Protein AF-U2ESY9-F1 (afdb_monomer_lite)

Secondary structure (DSSP, 8-state):
------------------SSHHHHHHHHHHHHHHHHTTHHHHHHHSGGGHHHHHHHHHHHHHHHT--SSEEEETTEEEEHHHHHHHHTT--HHHHHHHHHHHHT--S--S-HHHHHHHHHHHHHHHHHHHHHHHHHHH-TTS--

Sequence (144 aa):
MNDNKSNQIVSADENRSDGDNSTEEYQAYEKLVKETVDYESLEVTHHDDMRQVDEIVNLIVETVMCKNDKILIASNWYPASLVKKKFLMLTYSHIEYVLHCMSGNTTKVKNIKKYLLAALFNAPSTMNGYYQAEVNHDMPGLVR

Structure (mmCIF, N/CA/C/O backbone):
data_AF-U2ESY9-F1
#
_entry.id   AF-U2ESY9-F1
#
loop_
_atom_site.group_PDB
_atom_site.id
_atom_site.type_symbol
_atom_site.label_atom_id
_atom_site.label_alt_id
_atom_site.label_comp_id
_atom_site.label_asym_id
_atom_site.label_entity_id
_atom_site.label_seq_id
_atom_site.pdbx_PDB_ins_code
_atom_site.Cartn_x
_atom_site.Cartn_y
_atom_site.Cartn_z
_atom_site.occupancy
_atom_site.B_iso_or_equiv
_atom_site.auth_seq_id
_atom_site.auth_comp_id
_atom_site.auth_asym_id
_atom_site.auth_atom_id
_atom_site.pdbx_PDB_model_num
ATOM 1 N N . MET A 1 1 ? -32.560 36.316 61.209 1.00 47.69 1 MET A N 1
ATOM 2 C CA . MET A 1 1 ? -32.033 35.117 60.532 1.00 47.69 1 MET A CA 1
ATOM 3 C C . MET A 1 1 ? -32.647 35.032 59.149 1.00 47.69 1 MET A C 1
ATOM 5 O O . MET A 1 1 ? -33.864 35.110 59.066 1.00 47.69 1 MET A O 1
ATOM 9 N N . ASN A 1 2 ? -31.823 34.945 58.106 1.00 45.53 2 ASN A N 1
ATOM 10 C CA . ASN A 1 2 ? -32.072 34.134 56.911 1.00 45.53 2 ASN A CA 1
ATOM 11 C C . ASN A 1 2 ? -30.811 34.197 56.046 1.00 45.53 2 ASN A C 1
ATOM 13 O O . ASN A 1 2 ? -30.527 35.202 55.398 1.00 45.53 2 ASN A O 1
ATOM 17 N N . ASP A 1 3 ? -30.037 33.120 56.124 1.00 46.94 3 ASP A N 1
ATOM 18 C CA . ASP A 1 3 ? -28.780 32.934 55.419 1.00 46.94 3 ASP A CA 1
ATOM 19 C C . ASP A 1 3 ? -29.065 32.663 53.939 1.00 46.94 3 ASP A C 1
ATOM 21 O O . ASP A 1 3 ? -29.671 31.655 53.574 1.00 46.94 3 ASP A O 1
ATOM 25 N N . ASN A 1 4 ? -28.635 33.581 53.074 1.00 49.56 4 ASN A N 1
ATOM 26 C CA . ASN A 1 4 ? -28.673 33.394 51.631 1.00 49.56 4 ASN A CA 1
ATOM 27 C C . ASN A 1 4 ? -27.533 32.451 51.220 1.00 49.56 4 ASN A C 1
ATOM 29 O O . ASN A 1 4 ? -26.389 32.872 51.039 1.00 49.56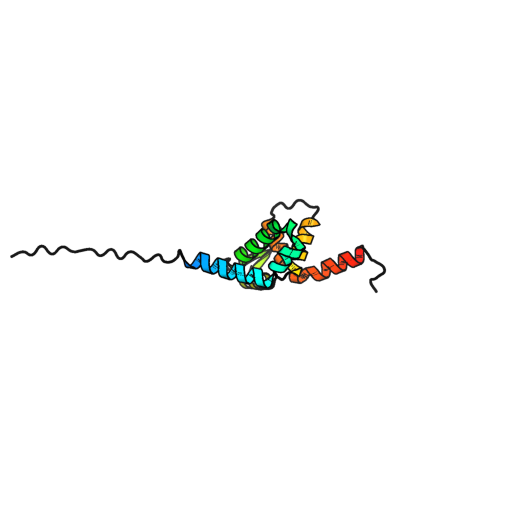 4 ASN A O 1
ATOM 33 N N . LYS A 1 5 ? -27.835 31.154 51.127 1.00 50.06 5 LYS A N 1
ATOM 34 C CA . LYS A 1 5 ? -26.885 30.125 50.701 1.00 50.06 5 LYS A CA 1
ATOM 35 C C . LYS A 1 5 ? -26.851 30.080 49.171 1.00 50.06 5 LYS A C 1
ATOM 37 O O . LYS A 1 5 ? -27.713 29.478 48.537 1.00 50.06 5 LYS A O 1
ATOM 42 N N . SER A 1 6 ? -25.850 30.743 48.594 1.00 52.56 6 SER A N 1
ATOM 43 C CA . SER A 1 6 ? -25.482 30.615 47.180 1.00 52.56 6 SER A CA 1
ATOM 44 C C . SER A 1 6 ? -25.205 29.146 46.851 1.00 52.56 6 SER A C 1
ATOM 46 O O . SER A 1 6 ? -24.236 28.572 47.346 1.00 52.56 6 SER A O 1
ATOM 48 N N . ASN A 1 7 ? -26.039 28.537 46.008 1.00 51.53 7 ASN A N 1
ATOM 49 C CA . ASN A 1 7 ? -25.737 27.242 45.409 1.00 51.53 7 ASN A CA 1
ATOM 50 C C . ASN A 1 7 ? -24.832 27.473 44.197 1.00 51.53 7 ASN A C 1
ATOM 52 O O . ASN A 1 7 ? -25.286 27.845 43.117 1.00 51.53 7 ASN A O 1
ATOM 56 N N . GLN A 1 8 ? -23.536 27.268 44.409 1.00 46.16 8 GLN A N 1
ATOM 57 C CA . GLN A 1 8 ? -22.532 27.194 43.359 1.00 46.16 8 GLN A CA 1
ATOM 58 C C . GLN A 1 8 ? -22.743 25.881 42.593 1.00 46.16 8 GLN A C 1
ATOM 60 O O . GLN A 1 8 ? -22.419 24.802 43.085 1.00 46.16 8 GLN A O 1
ATOM 65 N N . ILE A 1 9 ? -23.341 25.968 41.406 1.00 50.75 9 ILE A N 1
ATOM 66 C CA . ILE A 1 9 ? -23.430 24.839 40.481 1.00 50.75 9 ILE A CA 1
ATOM 67 C C . ILE A 1 9 ? -22.025 24.656 39.905 1.00 50.75 9 ILE A C 1
ATOM 69 O O . ILE A 1 9 ? -21.571 25.448 39.083 1.00 50.75 9 ILE A O 1
ATOM 73 N N . VAL A 1 10 ? -21.307 23.652 40.405 1.00 45.41 10 VAL A N 1
ATOM 74 C CA . VAL A 1 10 ? -20.062 23.180 39.803 1.00 45.41 10 VAL A CA 1
ATOM 75 C C . VAL A 1 10 ? -20.456 22.471 38.512 1.00 45.41 10 VAL A C 1
ATOM 77 O O . VAL A 1 10 ? -20.932 21.338 38.541 1.00 45.41 10 VAL A O 1
ATOM 80 N N . SER A 1 11 ? -20.314 23.163 37.384 1.00 50.62 11 SER A N 1
ATOM 81 C CA . SER A 1 11 ? -20.306 22.521 36.074 1.00 50.62 11 SER A CA 1
ATOM 82 C C . SER A 1 11 ? -19.096 21.594 36.040 1.00 50.62 11 SER A C 1
ATOM 84 O O . SER A 1 11 ? -17.955 22.049 36.008 1.00 50.62 11 SER A O 1
ATOM 86 N N . ALA A 1 12 ? -19.352 20.291 36.132 1.00 49.91 12 ALA A N 1
ATOM 87 C CA . ALA A 1 12 ? -18.377 19.275 35.791 1.00 49.91 12 ALA A CA 1
ATOM 88 C C . ALA A 1 12 ? -18.145 19.374 34.280 1.00 49.91 12 ALA A C 1
ATOM 90 O O . ALA A 1 12 ? -18.932 18.848 33.496 1.00 49.91 12 ALA A O 1
ATOM 91 N N . ASP A 1 13 ? -17.115 20.121 33.889 1.00 50.81 13 ASP A N 1
ATOM 92 C CA . ASP A 1 13 ? -16.597 20.074 32.530 1.00 50.81 13 ASP A CA 1
ATOM 93 C C . ASP A 1 13 ? -16.073 18.656 32.292 1.00 50.81 13 ASP A C 1
ATOM 95 O O . ASP A 1 13 ? -15.146 18.174 32.951 1.00 50.81 13 ASP A O 1
ATOM 99 N N . GLU A 1 14 ? -16.752 17.961 31.387 1.00 48.16 14 GLU A N 1
ATOM 100 C CA . GLU A 1 14 ? -16.341 16.682 30.843 1.00 48.16 14 GLU A CA 1
ATOM 101 C C . GLU A 1 14 ? -14.941 16.849 30.244 1.00 48.16 14 GLU A C 1
ATOM 103 O O . GLU A 1 14 ? -14.758 17.531 29.234 1.00 48.16 14 GLU A O 1
ATOM 108 N N . ASN A 1 15 ? -13.949 16.202 30.857 1.00 49.56 15 ASN A N 1
ATOM 109 C CA . ASN A 1 15 ? -12.633 15.989 30.267 1.00 49.56 15 ASN A CA 1
ATOM 110 C C . ASN A 1 15 ? -12.782 15.226 28.940 1.00 49.56 15 ASN A C 1
ATOM 112 O O . ASN A 1 15 ? -12.679 14.001 28.894 1.00 49.56 15 ASN A O 1
ATOM 116 N N . ARG A 1 16 ? -13.003 15.949 27.840 1.00 55.28 16 ARG A N 1
ATOM 117 C CA . ARG A 1 16 ? -12.836 15.441 26.475 1.00 55.28 16 ARG A CA 1
ATOM 118 C C . ARG A 1 16 ? -11.347 15.369 26.156 1.00 55.28 16 ARG A C 1
ATOM 120 O O . ARG A 1 16 ? -10.798 16.203 25.447 1.00 55.28 16 ARG A O 1
ATOM 127 N N . SER A 1 17 ? -10.707 14.349 26.710 1.00 53.03 17 SER A N 1
ATOM 128 C CA . SER A 1 17 ? -9.313 13.969 26.479 1.00 53.03 17 SER A CA 1
ATOM 129 C C . SER A 1 17 ? -9.206 12.939 25.338 1.00 53.03 17 SER A C 1
ATOM 131 O O . SER A 1 17 ? -8.541 11.920 25.475 1.00 53.03 17 SER A O 1
ATOM 133 N N . ASP A 1 18 ? -9.879 13.175 24.209 1.00 54.00 18 ASP A N 1
ATOM 134 C CA . ASP A 1 18 ? -9.772 12.308 23.015 1.00 54.00 18 ASP A CA 1
ATOM 135 C C . ASP A 1 18 ? -8.855 12.900 21.924 1.00 54.00 18 ASP A C 1
ATOM 137 O O . ASP A 1 18 ? -8.636 12.282 20.885 1.00 54.00 18 ASP A O 1
ATOM 141 N N . GLY A 1 19 ? -8.312 14.105 22.140 1.00 52.03 19 GLY A N 1
ATOM 142 C CA . GLY A 1 19 ? -7.522 14.833 21.138 1.00 52.03 19 GLY A CA 1
ATOM 143 C C . GLY A 1 19 ? -6.047 14.429 21.027 1.00 52.03 19 GLY A C 1
ATOM 144 O O . GLY A 1 19 ? -5.451 14.648 19.978 1.00 52.03 19 GLY A O 1
ATOM 145 N N . ASP A 1 20 ? -5.467 13.831 22.071 1.00 56.91 20 ASP A N 1
ATOM 146 C CA . ASP A 1 20 ? -4.011 13.616 22.177 1.00 56.91 20 ASP A CA 1
ATOM 147 C C . ASP A 1 20 ? -3.569 12.241 21.626 1.00 56.91 20 ASP A C 1
ATOM 149 O O . ASP A 1 20 ? -2.611 12.123 20.868 1.00 56.91 20 ASP A O 1
ATOM 153 N N . ASN A 1 21 ? -4.368 11.196 21.872 1.00 66.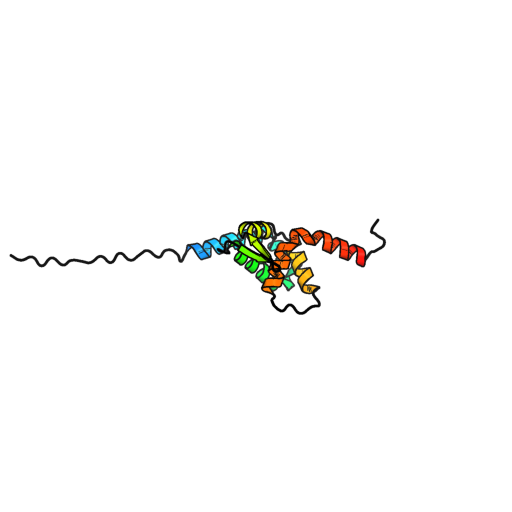75 21 ASN A N 1
ATOM 154 C CA . ASN A 1 21 ? -4.023 9.802 21.558 1.00 66.75 21 ASN A CA 1
ATOM 155 C C . ASN A 1 21 ? -3.977 9.485 20.043 1.00 66.75 21 ASN A C 1
ATOM 157 O O . ASN A 1 21 ? -3.228 8.621 19.600 1.00 66.75 21 ASN A O 1
ATOM 161 N N . SER A 1 22 ? -4.766 10.181 19.213 1.00 74.94 22 SER A N 1
ATOM 162 C CA . SER A 1 22 ? -4.860 9.854 17.774 1.00 74.94 22 SER A CA 1
ATOM 163 C C . SER A 1 22 ? -3.586 10.173 16.982 1.00 74.94 22 SER A C 1
ATOM 165 O O . SER A 1 22 ? -3.254 9.463 16.032 1.00 74.94 22 SER A O 1
ATOM 167 N N . THR A 1 23 ? -2.856 11.213 17.391 1.00 86.56 23 THR A N 1
ATOM 168 C CA . THR A 1 23 ? -1.593 11.614 16.760 1.00 86.56 23 THR A CA 1
ATOM 169 C C . THR A 1 23 ? -0.467 10.669 17.168 1.00 86.56 23 THR A C 1
ATOM 171 O O . THR A 1 23 ? 0.315 10.245 16.320 1.00 86.56 23 THR A O 1
ATOM 174 N N . GLU A 1 24 ? -0.415 10.291 18.447 1.00 91.31 24 GLU A N 1
ATOM 175 C CA . GLU A 1 24 ? 0.560 9.326 18.963 1.00 91.31 24 GLU A CA 1
ATOM 176 C C . GLU A 1 24 ? 0.370 7.942 18.329 1.00 91.31 24 GLU A C 1
ATOM 178 O O . GLU A 1 24 ? 1.339 7.317 17.895 1.00 91.31 24 GLU A O 1
ATOM 183 N N . GLU A 1 25 ? -0.882 7.488 18.197 1.00 91.94 25 GLU A N 1
ATOM 184 C CA . GLU A 1 25 ? -1.204 6.222 17.536 1.00 91.94 25 GLU A CA 1
ATOM 185 C C . GLU A 1 25 ? -0.758 6.232 16.064 1.00 91.94 25 GLU A C 1
ATOM 187 O O . GLU A 1 25 ? -0.149 5.267 15.597 1.00 91.94 25 GLU A O 1
ATOM 192 N N . TYR A 1 26 ? -0.994 7.337 15.344 1.00 94.06 26 TYR A N 1
ATOM 193 C CA . TYR A 1 26 ? -0.535 7.489 13.962 1.00 94.06 26 TYR A CA 1
ATOM 194 C C . TYR A 1 26 ? 0.986 7.397 13.857 1.00 94.06 26 TYR A C 1
ATOM 196 O O . TYR A 1 26 ? 1.496 6.611 13.063 1.00 94.06 26 TYR A O 1
ATOM 204 N N . GLN A 1 27 ? 1.714 8.148 14.687 1.00 96.19 27 GLN A N 1
ATOM 205 C CA . GLN A 1 27 ? 3.179 8.154 14.685 1.00 96.19 27 GLN A CA 1
ATOM 206 C C . GLN A 1 27 ? 3.760 6.775 15.022 1.00 96.19 27 GLN A C 1
ATOM 208 O O . GLN A 1 27 ? 4.757 6.359 14.429 1.00 96.19 27 GLN A O 1
ATOM 213 N N . ALA A 1 28 ? 3.127 6.037 15.938 1.00 96.94 28 ALA A N 1
ATOM 214 C CA . ALA A 1 28 ? 3.536 4.680 16.276 1.00 96.94 28 ALA A CA 1
ATOM 215 C C . ALA A 1 28 ? 3.383 3.721 15.083 1.00 96.94 28 ALA A C 1
ATOM 217 O O . ALA A 1 28 ? 4.316 2.975 14.774 1.00 96.94 28 ALA A O 1
ATOM 218 N N . TYR A 1 29 ? 2.241 3.758 14.385 1.00 97.81 29 TYR A N 1
ATOM 219 C CA . TYR A 1 29 ? 2.042 2.944 13.183 1.00 97.81 29 TYR A CA 1
ATOM 220 C C . TYR A 1 29 ? 2.923 3.391 12.021 1.00 97.81 29 TYR A C 1
ATOM 222 O O . TYR A 1 29 ? 3.445 2.538 11.312 1.00 97.81 29 TYR A O 1
ATOM 230 N N . GLU A 1 30 ? 3.125 4.693 11.831 1.00 98.19 30 GLU A N 1
ATOM 231 C CA . GLU A 1 30 ? 4.016 5.222 10.800 1.00 98.19 30 GLU A CA 1
ATOM 232 C C . GLU A 1 30 ? 5.445 4.719 11.004 1.00 98.19 30 GLU A C 1
ATOM 234 O O . GLU A 1 30 ? 6.043 4.181 10.073 1.00 98.19 30 GLU A O 1
ATOM 239 N N . LYS A 1 31 ? 5.968 4.813 12.232 1.00 98.38 31 LYS A N 1
ATOM 240 C CA . LYS A 1 31 ? 7.293 4.293 12.582 1.00 98.38 31 LYS A CA 1
ATOM 241 C C . LYS A 1 31 ? 7.389 2.789 12.336 1.00 98.38 31 LYS A C 1
ATOM 243 O O . LYS A 1 31 ? 8.331 2.344 11.689 1.00 98.38 31 LYS A O 1
ATOM 248 N N . LEU A 1 32 ? 6.400 2.020 12.795 1.00 98.25 32 LEU A N 1
ATOM 249 C CA . LEU A 1 32 ? 6.356 0.574 12.578 1.00 98.25 32 LEU A CA 1
ATOM 250 C C . LEU A 1 32 ? 6.353 0.226 11.083 1.00 98.25 32 LEU A C 1
ATOM 252 O O . LEU A 1 32 ? 7.112 -0.635 10.650 1.00 98.25 32 LEU A O 1
ATOM 256 N N . VAL A 1 33 ? 5.516 0.895 10.288 1.00 98.56 33 VAL A N 1
ATOM 257 C CA . VAL A 1 33 ? 5.446 0.663 8.842 1.00 98.56 33 VAL A CA 1
ATOM 258 C C . VAL A 1 33 ? 6.782 1.004 8.191 1.00 98.56 33 VAL A C 1
ATOM 260 O O . VAL A 1 33 ? 7.309 0.161 7.469 1.00 98.56 33 VAL A O 1
ATOM 263 N N . LYS A 1 34 ? 7.365 2.173 8.489 1.00 98.69 34 LYS A N 1
ATOM 264 C CA . LYS A 1 34 ? 8.671 2.598 7.960 1.00 98.69 34 LYS A CA 1
ATOM 265 C C . LYS A 1 34 ? 9.788 1.602 8.279 1.00 98.69 34 LYS A C 1
ATOM 267 O O . LYS A 1 34 ? 10.586 1.299 7.397 1.00 98.69 34 LYS A O 1
ATOM 272 N N . GLU A 1 35 ? 9.801 1.042 9.489 1.00 98.44 35 GLU A N 1
ATOM 273 C CA . GLU A 1 35 ? 10.726 -0.032 9.875 1.00 98.44 35 GLU A CA 1
ATOM 274 C C . GLU A 1 35 ? 10.494 -1.305 9.050 1.00 98.44 35 GLU A C 1
ATOM 276 O O . GLU A 1 35 ? 11.440 -1.867 8.504 1.00 98.44 35 GLU A O 1
ATOM 281 N N . THR A 1 36 ? 9.242 -1.760 8.913 1.00 97.94 36 THR A N 1
ATOM 282 C CA . THR A 1 36 ? 8.943 -3.003 8.175 1.00 97.94 36 THR A CA 1
ATOM 283 C C . THR A 1 36 ? 9.269 -2.914 6.687 1.00 97.94 36 THR A C 1
ATOM 285 O O . THR A 1 36 ? 9.758 -3.888 6.115 1.00 97.94 36 THR A O 1
ATOM 288 N N . VAL A 1 37 ? 9.038 -1.754 6.064 1.00 98.50 37 VAL A N 1
ATOM 289 C CA . VAL A 1 37 ? 9.286 -1.541 4.631 1.00 98.50 37 VAL A CA 1
ATOM 290 C C . VAL A 1 37 ? 10.722 -1.133 4.310 1.00 98.50 37 VAL A C 1
ATOM 292 O O . VAL A 1 37 ? 11.024 -0.963 3.135 1.00 98.50 37 VAL A O 1
ATOM 295 N N . ASP A 1 38 ? 11.589 -1.010 5.320 1.00 98.38 38 ASP A N 1
ATOM 296 C CA . ASP A 1 38 ? 12.966 -0.523 5.175 1.00 98.38 38 ASP A CA 1
ATOM 297 C C . ASP A 1 38 ? 13.012 0.820 4.427 1.00 98.38 38 ASP A C 1
ATOM 299 O O . ASP A 1 38 ? 13.576 0.974 3.341 1.00 98.38 38 ASP A O 1
ATOM 303 N N . TYR A 1 39 ? 12.308 1.796 5.002 1.00 98.56 39 TYR A N 1
ATOM 304 C CA . TYR A 1 39 ? 12.113 3.111 4.402 1.00 98.56 39 TYR A CA 1
ATOM 305 C C . TYR A 1 39 ? 13.437 3.845 4.126 1.00 98.56 39 TYR A C 1
ATOM 307 O O . TYR A 1 39 ? 13.569 4.484 3.087 1.00 98.56 39 TYR A O 1
ATOM 315 N N . GLU A 1 40 ? 14.441 3.694 4.994 1.00 98.12 40 GLU A N 1
ATOM 316 C CA . GLU A 1 40 ? 15.778 4.275 4.792 1.00 98.12 40 GLU A CA 1
ATOM 317 C C . GLU A 1 40 ? 16.456 3.719 3.526 1.00 98.12 40 GLU A C 1
ATOM 319 O O . GLU A 1 40 ? 17.055 4.465 2.751 1.00 98.12 40 GLU A O 1
ATOM 324 N N . SER A 1 41 ? 16.316 2.418 3.250 1.00 98.31 41 SER A N 1
ATOM 325 C CA . SER A 1 41 ? 16.836 1.832 2.009 1.00 98.31 41 SER A CA 1
ATOM 326 C C . SER A 1 41 ? 16.080 2.326 0.772 1.00 98.31 41 SER A C 1
ATOM 328 O O . SER A 1 41 ? 16.690 2.517 -0.286 1.00 98.31 41 SER A O 1
ATOM 330 N N . LEU A 1 42 ? 14.768 2.573 0.882 1.00 98.06 42 LEU A N 1
ATOM 331 C CA . LEU A 1 42 ? 13.969 3.176 -0.195 1.00 98.06 42 LEU A CA 1
ATOM 332 C C . LEU A 1 42 ? 14.423 4.613 -0.497 1.00 98.06 42 LEU A C 1
ATOM 334 O O . LEU A 1 42 ? 14.531 4.965 -1.668 1.00 98.06 42 LEU A O 1
ATOM 338 N N . GLU A 1 43 ? 14.779 5.409 0.515 1.00 97.81 43 GLU A N 1
ATOM 339 C CA . GLU A 1 43 ? 15.326 6.762 0.317 1.00 97.81 43 GLU A CA 1
ATOM 340 C C . GLU A 1 43 ? 16.612 6.762 -0.514 1.00 97.81 43 GLU A C 1
ATOM 342 O O . GLU A 1 43 ? 16.817 7.648 -1.345 1.00 97.81 43 GLU A O 1
ATOM 347 N N . VAL A 1 44 ? 17.469 5.755 -0.327 1.00 97.56 44 VAL A N 1
ATOM 348 C CA . VAL A 1 44 ? 18.727 5.626 -1.074 1.00 97.56 44 VAL A CA 1
ATOM 349 C C . VAL A 1 44 ? 18.490 5.105 -2.493 1.00 97.56 44 VAL A C 1
ATOM 351 O O . VAL A 1 44 ? 19.075 5.612 -3.450 1.00 97.56 44 VAL A O 1
ATOM 354 N N . THR A 1 45 ? 17.656 4.075 -2.640 1.00 97.25 45 THR A N 1
ATOM 355 C CA . THR A 1 45 ? 17.490 3.336 -3.907 1.00 97.25 45 THR A CA 1
ATOM 356 C C . THR A 1 45 ? 16.445 3.943 -4.844 1.00 97.25 45 THR A C 1
ATOM 358 O O . THR A 1 45 ? 16.585 3.831 -6.060 1.00 97.25 45 THR A O 1
ATOM 361 N N . HIS A 1 46 ? 15.454 4.651 -4.299 1.00 95.50 46 HIS A N 1
ATOM 362 C CA . HIS A 1 46 ? 14.324 5.246 -5.018 1.00 95.50 46 HIS A CA 1
ATOM 363 C C . HIS A 1 46 ? 14.150 6.738 -4.695 1.00 95.50 46 HIS A C 1
ATOM 365 O O . HIS A 1 46 ? 13.030 7.241 -4.627 1.00 95.50 46 HIS A O 1
ATOM 371 N N . HIS A 1 47 ? 15.259 7.464 -4.513 1.00 94.69 47 HIS A N 1
ATOM 372 C CA . HIS A 1 47 ? 15.264 8.889 -4.152 1.00 94.69 47 HIS A CA 1
ATOM 373 C C . HIS A 1 47 ? 14.340 9.773 -5.022 1.00 94.69 47 HIS A C 1
ATOM 375 O O . HIS A 1 47 ? 13.669 10.663 -4.498 1.00 94.69 47 HIS A O 1
ATOM 381 N N . ASP A 1 48 ? 14.259 9.505 -6.330 1.00 95.94 48 ASP A N 1
ATOM 382 C CA . ASP A 1 48 ? 13.402 10.240 -7.273 1.00 95.94 48 ASP A CA 1
ATOM 383 C C . ASP A 1 48 ? 11.899 9.935 -7.103 1.00 95.94 48 ASP A C 1
ATOM 385 O O . ASP A 1 48 ? 11.049 10.776 -7.412 1.00 95.94 48 ASP A O 1
ATOM 389 N N . ASP A 1 49 ? 11.561 8.765 -6.557 1.00 95.75 49 ASP A N 1
ATOM 390 C CA . ASP A 1 49 ? 10.190 8.274 -6.384 1.00 95.75 49 ASP A CA 1
ATOM 391 C C . ASP A 1 49 ? 9.666 8.457 -4.951 1.00 95.75 49 ASP A C 1
ATOM 393 O O . ASP A 1 49 ? 8.550 8.037 -4.638 1.00 95.75 49 ASP A O 1
ATOM 397 N N . MET A 1 50 ? 10.414 9.131 -4.070 1.00 96.81 50 MET A N 1
ATOM 398 C CA . MET A 1 50 ? 10.070 9.232 -2.644 1.00 96.81 50 MET A CA 1
ATOM 399 C C . MET A 1 50 ? 8.692 9.831 -2.366 1.00 96.81 50 MET A C 1
ATOM 401 O O . MET A 1 50 ? 8.028 9.423 -1.419 1.00 96.81 50 MET A O 1
ATOM 405 N N . ARG A 1 51 ? 8.184 10.708 -3.241 1.00 96.25 51 ARG A N 1
ATOM 406 C CA . ARG A 1 51 ? 6.796 11.194 -3.132 1.00 96.25 51 ARG A CA 1
ATOM 407 C C . ARG A 1 51 ? 5.773 10.058 -3.217 1.00 96.25 51 ARG A C 1
ATOM 409 O O . ARG A 1 51 ? 4.777 10.076 -2.506 1.00 96.25 51 ARG A O 1
ATOM 416 N N . GLN A 1 52 ? 6.009 9.077 -4.085 1.00 95.88 52 GLN A N 1
ATOM 417 C CA . GLN A 1 52 ? 5.138 7.912 -4.242 1.00 95.88 52 GLN A CA 1
ATOM 418 C C . GLN A 1 52 ? 5.330 6.931 -3.083 1.00 95.88 52 GLN A C 1
ATOM 420 O O . GLN A 1 52 ? 4.353 6.360 -2.602 1.00 95.88 52 GLN A O 1
ATOM 425 N N . VAL A 1 53 ? 6.567 6.769 -2.602 1.00 98.12 53 VAL A N 1
ATOM 426 C CA . VAL A 1 53 ? 6.864 5.969 -1.404 1.00 98.12 53 VAL A CA 1
ATOM 427 C C . VAL A 1 53 ? 6.112 6.521 -0.192 1.00 98.12 53 VAL A C 1
ATOM 429 O O . VAL A 1 53 ? 5.416 5.762 0.481 1.00 98.12 53 VAL A O 1
ATOM 432 N N . ASP A 1 54 ? 6.164 7.834 0.035 1.00 98.00 54 ASP A N 1
ATOM 433 C CA . ASP A 1 54 ? 5.418 8.516 1.096 1.00 98.00 54 ASP A CA 1
ATOM 434 C C . ASP A 1 54 ? 3.910 8.276 0.983 1.00 98.00 54 ASP A C 1
ATOM 436 O O . ASP A 1 54 ? 3.243 7.938 1.963 1.00 98.00 54 ASP A O 1
ATOM 440 N N . GLU A 1 55 ? 3.352 8.417 -0.221 1.00 97.25 55 GLU A N 1
ATOM 441 C CA . GLU A 1 55 ? 1.934 8.152 -0.476 1.00 97.25 55 GLU A CA 1
ATOM 442 C C . GLU A 1 55 ? 1.550 6.698 -0.162 1.00 97.25 55 GLU A C 1
ATOM 444 O O . GLU A 1 55 ? 0.497 6.450 0.434 1.00 97.25 55 GLU A O 1
ATOM 449 N N . ILE A 1 56 ? 2.401 5.734 -0.525 1.00 98.19 56 ILE A N 1
ATOM 450 C CA . ILE A 1 56 ? 2.190 4.312 -0.240 1.00 98.19 56 ILE A CA 1
ATOM 451 C C . ILE A 1 56 ? 2.266 4.044 1.266 1.00 98.19 56 ILE A C 1
ATOM 453 O O . ILE A 1 56 ? 1.366 3.398 1.804 1.00 98.19 56 ILE A O 1
ATOM 457 N N . VAL A 1 57 ? 3.288 4.554 1.959 1.00 98.44 57 VAL A N 1
ATOM 458 C CA . VAL 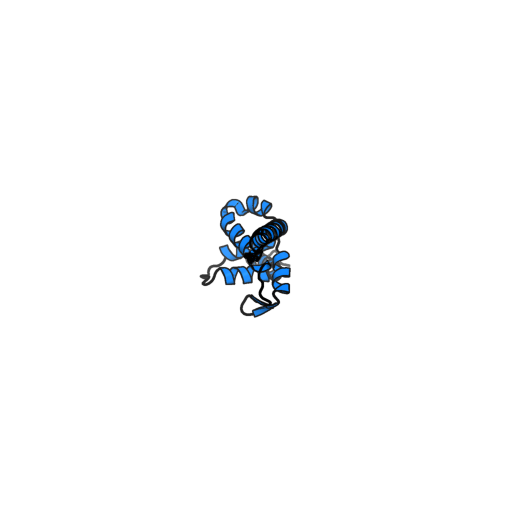A 1 57 ? 3.451 4.390 3.413 1.00 98.44 57 VAL A CA 1
ATOM 459 C C . VAL A 1 57 ? 2.256 4.975 4.155 1.00 98.44 57 VAL A C 1
ATOM 461 O O . VAL A 1 57 ? 1.649 4.283 4.973 1.00 98.44 57 VAL A O 1
ATOM 464 N N . ASN A 1 58 ? 1.840 6.195 3.812 1.00 97.88 58 ASN A N 1
ATOM 465 C CA . ASN A 1 58 ? 0.663 6.821 4.410 1.00 97.88 58 ASN A CA 1
ATOM 466 C C . ASN A 1 58 ? -0.604 5.990 4.165 1.00 97.88 58 ASN A C 1
ATOM 468 O O . ASN A 1 58 ? -1.393 5.779 5.084 1.00 97.88 58 ASN A O 1
ATOM 472 N N . LEU A 1 59 ? -0.784 5.434 2.962 1.00 98.19 59 LEU A N 1
ATOM 473 C CA . LEU A 1 59 ? -1.914 4.549 2.670 1.00 98.19 59 LEU A CA 1
ATOM 474 C C . LEU A 1 59 ? -1.872 3.251 3.495 1.00 98.19 59 LEU A C 1
ATOM 476 O O . LEU A 1 59 ? -2.924 2.756 3.913 1.00 98.19 59 LEU A O 1
ATOM 480 N N . ILE A 1 60 ? -0.684 2.689 3.739 1.00 98.50 60 ILE A N 1
ATOM 481 C CA . ILE A 1 60 ? -0.520 1.523 4.614 1.00 98.50 60 ILE A CA 1
ATOM 482 C C . ILE A 1 60 ? -0.948 1.888 6.038 1.00 98.50 60 ILE A C 1
ATOM 484 O O . ILE A 1 60 ? -1.773 1.171 6.608 1.00 98.50 60 ILE A O 1
ATOM 488 N N . VAL A 1 61 ? -0.473 3.020 6.571 1.00 98.31 61 VAL A N 1
ATOM 489 C CA . VAL A 1 61 ? -0.832 3.528 7.908 1.00 98.31 61 VAL A CA 1
ATOM 490 C C . VAL A 1 61 ? -2.347 3.754 8.028 1.00 98.31 61 VAL A C 1
ATOM 492 O O . VAL A 1 61 ? -2.987 3.192 8.919 1.00 98.31 61 VAL A O 1
ATOM 495 N N . GLU A 1 62 ? -2.960 4.467 7.075 1.00 96.81 62 GLU A N 1
ATOM 496 C CA . GLU A 1 62 ? -4.419 4.672 7.002 1.00 96.81 62 GLU A CA 1
ATOM 497 C C . GLU A 1 62 ? -5.184 3.334 7.037 1.00 96.81 62 GLU A C 1
ATOM 499 O O . GLU A 1 62 ? -6.214 3.192 7.706 1.00 96.81 62 GLU A O 1
ATOM 504 N N . THR A 1 63 ? -4.674 2.324 6.326 1.00 97.88 63 THR A N 1
ATOM 505 C CA . THR A 1 63 ? -5.304 1.002 6.231 1.00 97.88 63 THR A CA 1
ATOM 506 C C . THR A 1 63 ? -5.201 0.227 7.544 1.00 97.88 63 THR A C 1
ATOM 508 O O . THR A 1 63 ? -6.188 -0.376 7.981 1.00 97.88 63 THR A O 1
ATOM 511 N N . VAL A 1 64 ? -4.039 0.249 8.208 1.00 97.62 64 VAL A N 1
ATOM 512 C CA . VAL A 1 64 ? -3.842 -0.465 9.482 1.00 97.62 64 VAL A CA 1
ATOM 513 C C . VAL A 1 64 ? -4.601 0.189 10.637 1.00 97.62 64 VAL A C 1
ATOM 515 O O . VAL A 1 64 ? -5.116 -0.513 11.511 1.00 97.62 64 VAL A O 1
ATOM 518 N N . MET A 1 65 ? -4.800 1.506 10.584 1.00 95.75 65 MET A N 1
ATOM 519 C CA . MET A 1 65 ? -5.596 2.259 11.559 1.00 95.75 65 MET A CA 1
ATOM 520 C C . MET A 1 65 ? -7.110 2.212 11.298 1.00 95.75 65 MET A C 1
ATOM 522 O O . MET A 1 65 ? -7.899 2.684 12.116 1.00 95.75 65 MET A O 1
ATOM 526 N N . CYS A 1 66 ? -7.559 1.616 10.187 1.00 93.19 66 CYS A N 1
ATOM 527 C CA . CYS A 1 66 ? -8.979 1.563 9.841 1.00 93.19 66 CYS A CA 1
ATOM 528 C C . CYS A 1 66 ? -9.820 0.904 10.953 1.00 93.19 66 CYS A C 1
ATOM 530 O O . CYS A 1 66 ? -9.519 -0.206 11.399 1.00 93.19 66 CYS A O 1
ATOM 532 N N . LYS A 1 67 ? -10.900 1.568 11.385 1.00 93.50 67 LYS A N 1
ATOM 533 C CA . LYS A 1 67 ? -11.795 1.089 12.458 1.00 93.50 67 LYS A CA 1
ATOM 534 C C . LYS A 1 67 ? -12.927 0.176 11.967 1.00 93.50 67 LYS A C 1
ATOM 536 O O . LYS A 1 67 ? -13.677 -0.346 12.780 1.00 93.50 67 LYS A O 1
ATOM 541 N N . ASN A 1 68 ? -13.062 -0.013 10.653 1.00 95.44 68 ASN A N 1
ATOM 542 C CA . ASN A 1 68 ? -14.097 -0.873 10.079 1.00 95.44 68 ASN A CA 1
ATOM 543 C C . ASN A 1 68 ? -13.778 -2.354 10.310 1.00 95.44 68 ASN A C 1
ATOM 545 O O . ASN A 1 68 ? -12.619 -2.754 10.246 1.00 95.44 68 ASN A O 1
ATOM 549 N N . ASP A 1 69 ? -14.811 -3.189 10.439 1.00 97.25 69 ASP A N 1
ATOM 550 C CA . ASP A 1 69 ? -14.648 -4.646 10.580 1.00 97.25 69 ASP A CA 1
ATOM 551 C C . ASP A 1 69 ? -14.230 -5.340 9.278 1.00 97.25 69 ASP A C 1
ATOM 553 O O . ASP A 1 69 ? -13.690 -6.451 9.286 1.00 97.25 69 ASP A O 1
ATOM 557 N N . LYS A 1 70 ? -14.508 -4.704 8.135 1.00 98.00 70 LYS A N 1
ATOM 558 C CA . LYS A 1 70 ? -14.206 -5.223 6.799 1.00 98.00 70 LYS A CA 1
ATOM 559 C C . LYS A 1 70 ? -13.668 -4.126 5.893 1.00 98.00 70 LYS A C 1
ATOM 561 O O . LYS A 1 70 ? -14.075 -2.970 5.990 1.00 98.00 70 LYS A O 1
ATOM 566 N N . ILE A 1 71 ? -12.793 -4.515 4.972 1.00 97.94 71 ILE A N 1
ATOM 567 C CA . ILE A 1 71 ? -12.195 -3.629 3.969 1.00 97.94 71 ILE A CA 1
ATOM 568 C C . ILE A 1 71 ? -12.412 -4.247 2.585 1.00 97.94 71 ILE A C 1
ATOM 570 O O . ILE A 1 71 ? -12.262 -5.458 2.399 1.00 97.94 71 ILE A O 1
ATOM 574 N N . LEU A 1 72 ? -12.806 -3.415 1.620 1.00 97.19 72 LEU A N 1
ATOM 575 C CA . LEU A 1 72 ? -13.012 -3.821 0.233 1.00 97.19 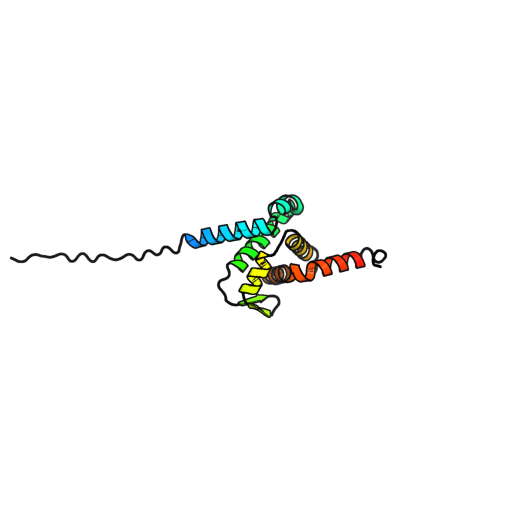72 LEU A CA 1
ATOM 576 C C . LEU A 1 72 ? -11.677 -3.781 -0.517 1.00 97.19 72 LEU A C 1
ATOM 578 O O . LEU A 1 72 ? -11.131 -2.702 -0.741 1.00 97.19 72 LEU A O 1
ATOM 582 N N . ILE A 1 73 ? -11.194 -4.938 -0.965 1.00 97.50 73 ILE A N 1
ATOM 583 C CA . ILE A 1 73 ? -9.972 -5.078 -1.763 1.00 97.50 73 ILE A CA 1
ATOM 584 C C . ILE A 1 73 ? -10.313 -5.839 -3.043 1.00 97.50 73 ILE A C 1
ATOM 586 O O . ILE A 1 73 ? -10.888 -6.923 -2.975 1.00 97.50 73 ILE A O 1
ATOM 590 N N . ALA A 1 74 ? -9.978 -5.278 -4.211 1.00 93.50 74 ALA A N 1
ATOM 591 C CA . ALA A 1 74 ? -10.215 -5.911 -5.517 1.00 93.50 74 ALA A CA 1
ATOM 592 C C . ALA A 1 74 ? -11.628 -6.533 -5.648 1.00 93.50 74 ALA A C 1
ATOM 594 O O . ALA A 1 74 ? -11.787 -7.704 -5.988 1.00 93.50 74 ALA A O 1
ATOM 595 N N . SER A 1 75 ? -12.657 -5.745 -5.313 1.00 93.88 75 SER A N 1
ATOM 596 C CA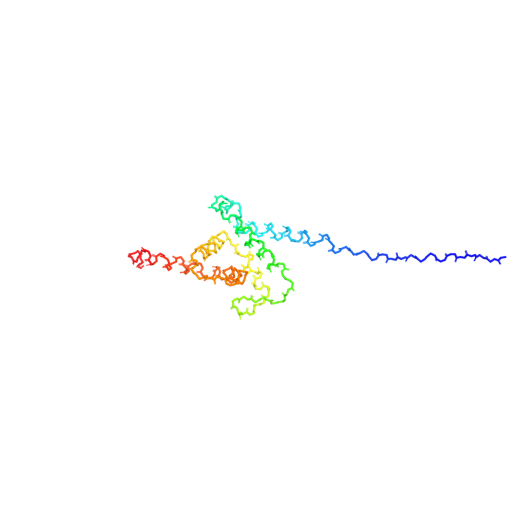 . SER A 1 75 ? -14.080 -6.133 -5.349 1.00 93.88 75 SER A CA 1
ATOM 597 C C . SER A 1 75 ? -14.511 -7.238 -4.3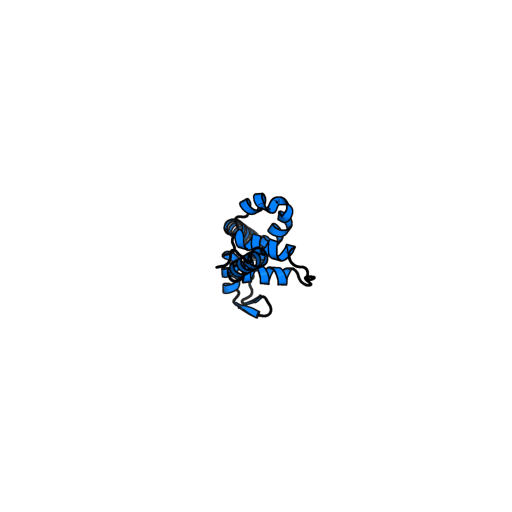71 1.00 93.88 75 SER A C 1
ATOM 599 O O . SER A 1 75 ? -15.634 -7.722 -4.470 1.00 93.88 75 SER A O 1
ATOM 601 N N . ASN A 1 76 ? -13.673 -7.597 -3.396 1.00 97.38 76 ASN A N 1
ATOM 602 C CA . ASN A 1 76 ? -13.983 -8.580 -2.359 1.00 97.38 76 ASN A CA 1
ATOM 603 C C . ASN A 1 76 ? -13.883 -7.959 -0.960 1.00 97.38 76 ASN A C 1
ATOM 605 O O . ASN A 1 76 ? -12.983 -7.167 -0.679 1.00 97.38 76 ASN A O 1
ATOM 609 N N . TRP A 1 77 ? -14.814 -8.316 -0.073 1.00 98.25 77 TRP A N 1
ATOM 610 C CA . TRP A 1 77 ? -14.785 -7.890 1.327 1.00 98.25 77 TRP A CA 1
ATOM 611 C C . TRP A 1 77 ? -13.951 -8.858 2.158 1.00 98.25 77 TRP A C 1
ATOM 613 O O . TRP A 1 77 ? -14.310 -10.026 2.295 1.00 98.25 77 TRP A O 1
ATOM 623 N N . TYR A 1 78 ? -12.886 -8.351 2.769 1.00 98.38 78 TYR A N 1
ATOM 624 C CA . TYR A 1 78 ? -12.042 -9.114 3.685 1.00 98.38 78 TYR A CA 1
ATOM 625 C C . TYR A 1 78 ? -12.242 -8.636 5.123 1.00 98.38 78 TYR A C 1
ATOM 627 O O . TYR A 1 78 ? -12.499 -7.445 5.324 1.00 98.38 78 TYR A O 1
ATOM 635 N N . PRO A 1 79 ? -12.096 -9.516 6.133 1.00 98.38 79 PRO A N 1
ATOM 636 C CA . PRO A 1 79 ? -11.972 -9.079 7.519 1.00 98.38 79 PRO A CA 1
ATOM 637 C C . PRO A 1 79 ? -10.826 -8.074 7.643 1.00 98.38 79 PRO A C 1
ATOM 639 O O . PRO A 1 79 ? -9.727 -8.332 7.146 1.00 98.38 79 PRO A O 1
ATOM 642 N N . ALA A 1 80 ? -11.060 -6.945 8.311 1.00 98.31 80 ALA A N 1
ATOM 643 C CA . ALA A 1 80 ? -10.040 -5.915 8.458 1.00 98.31 80 ALA A CA 1
ATOM 644 C C . ALA A 1 80 ? -8.785 -6.476 9.134 1.00 98.31 80 ALA A C 1
ATOM 646 O O . ALA A 1 80 ? -7.687 -6.220 8.664 1.00 98.31 80 ALA A O 1
ATOM 647 N N . SER A 1 81 ? -8.931 -7.341 10.143 1.00 98.00 81 SER A N 1
ATOM 648 C CA . SER A 1 81 ? -7.808 -8.023 10.805 1.00 98.00 81 SER A CA 1
ATOM 649 C C . SER A 1 81 ? -6.868 -8.751 9.834 1.00 98.00 81 SER A C 1
ATOM 651 O O . SER A 1 81 ? -5.650 -8.672 9.984 1.00 98.00 81 SER A O 1
ATOM 653 N N . LEU A 1 82 ? -7.411 -9.412 8.806 1.00 97.88 82 LEU A N 1
ATOM 654 C CA . LEU A 1 82 ? -6.617 -10.070 7.768 1.00 97.88 82 LEU A CA 1
ATOM 655 C C . LEU A 1 82 ? -5.874 -9.047 6.905 1.00 97.88 82 LEU A C 1
ATOM 657 O O . LEU A 1 82 ? -4.687 -9.222 6.637 1.00 97.88 82 LEU A O 1
ATOM 661 N N . VAL A 1 83 ? -6.562 -7.987 6.477 1.00 98.38 83 VAL A N 1
ATOM 662 C CA . VAL A 1 83 ? -5.961 -6.922 5.661 1.00 98.38 83 VAL A CA 1
ATOM 663 C C . VAL A 1 83 ? -4.832 -6.242 6.430 1.00 98.38 83 VAL A C 1
ATOM 665 O O . VAL A 1 83 ? -3.716 -6.189 5.927 1.00 98.38 83 VAL A O 1
ATOM 668 N N . LYS A 1 84 ? -5.076 -5.833 7.680 1.00 98.06 84 LYS A N 1
ATOM 669 C CA . LYS A 1 84 ? -4.069 -5.223 8.558 1.00 98.06 84 LYS A CA 1
ATOM 670 C C . LYS A 1 84 ? -2.847 -6.121 8.727 1.00 98.06 84 LYS A C 1
ATOM 672 O O . LYS A 1 84 ? -1.728 -5.656 8.553 1.00 98.06 84 LYS A O 1
ATOM 677 N N . LYS A 1 85 ? -3.057 -7.420 8.984 1.00 97.62 85 LYS A N 1
ATOM 678 C CA . LYS A 1 85 ? -1.964 -8.395 9.088 1.00 97.62 85 LYS A CA 1
ATOM 679 C C . LYS A 1 85 ? -1.119 -8.438 7.815 1.00 97.62 85 LYS A C 1
ATOM 681 O O . LYS A 1 85 ? 0.098 -8.420 7.918 1.00 97.62 85 LYS A O 1
ATOM 686 N N . LYS A 1 86 ? -1.737 -8.499 6.629 1.00 97.88 86 LYS A N 1
ATOM 687 C CA . LYS A 1 86 ? -0.981 -8.523 5.364 1.00 97.88 86 LYS A CA 1
ATOM 688 C C . LYS A 1 86 ? -0.211 -7.223 5.130 1.00 97.88 86 LYS A C 1
ATOM 690 O O . LYS A 1 86 ? 0.925 -7.284 4.685 1.00 97.88 86 LYS A O 1
ATOM 695 N N . PHE A 1 87 ? -0.811 -6.078 5.444 1.00 98.50 87 PHE A N 1
ATOM 696 C CA . PHE A 1 87 ? -0.185 -4.766 5.269 1.00 98.50 87 PHE A CA 1
ATOM 697 C C . PHE A 1 87 ? 1.018 -4.564 6.201 1.00 98.50 87 PHE A C 1
ATOM 699 O O . PHE A 1 87 ? 2.055 -4.097 5.751 1.00 98.50 87 PHE A O 1
ATOM 706 N N . LEU A 1 88 ? 0.927 -5.004 7.460 1.00 97.81 88 LEU A N 1
ATOM 707 C CA . LEU A 1 88 ? 2.046 -4.973 8.416 1.00 97.81 88 LEU A CA 1
ATOM 708 C C . LEU A 1 88 ? 3.160 -5.994 8.110 1.00 97.81 88 LEU A C 1
ATOM 710 O O . LEU A 1 88 ? 4.172 -6.017 8.800 1.00 97.81 88 LEU A O 1
ATOM 714 N N . MET A 1 89 ? 2.971 -6.865 7.115 1.00 96.81 89 MET A N 1
ATOM 715 C CA . MET A 1 89 ? 3.990 -7.805 6.632 1.00 96.81 89 MET A CA 1
ATOM 716 C C . MET A 1 89 ? 4.669 -7.330 5.339 1.00 96.81 89 MET A C 1
ATOM 718 O O . MET A 1 89 ? 5.478 -8.069 4.776 1.00 96.81 89 MET A O 1
ATOM 722 N N . LEU A 1 90 ? 4.316 -6.144 4.832 1.00 98.62 90 LEU A N 1
ATOM 723 C CA . LEU A 1 90 ? 4.980 -5.565 3.671 1.00 98.62 90 LEU A CA 1
ATOM 724 C C . LEU A 1 90 ? 6.420 -5.198 4.028 1.00 98.62 90 LEU A C 1
ATOM 726 O O . LEU A 1 90 ? 6.723 -4.803 5.148 1.00 98.62 90 LEU A O 1
ATOM 730 N N . THR A 1 91 ? 7.298 -5.357 3.049 1.00 98.50 91 THR A N 1
ATOM 731 C CA . THR A 1 91 ? 8.743 -5.147 3.174 1.00 98.50 91 THR A CA 1
ATOM 732 C C . THR A 1 91 ? 9.235 -4.324 1.994 1.00 98.50 91 THR A C 1
ATOM 734 O O . THR A 1 91 ? 8.475 -4.129 1.043 1.00 98.50 91 THR A O 1
ATOM 737 N N . TYR A 1 92 ? 10.506 -3.922 2.018 1.00 98.38 92 TYR A N 1
ATOM 738 C CA . TYR A 1 92 ? 11.197 -3.261 0.907 1.00 98.38 92 TYR A CA 1
ATOM 739 C C . TYR A 1 92 ? 10.795 -3.806 -0.472 1.00 98.38 92 TYR A C 1
ATOM 741 O O . TYR A 1 92 ? 10.225 -3.087 -1.289 1.00 98.38 92 TYR A O 1
ATOM 749 N N . SER A 1 93 ? 10.984 -5.113 -0.694 1.00 97.69 93 SER A N 1
ATOM 750 C CA . SER A 1 93 ? 10.727 -5.754 -1.991 1.00 97.69 93 SER A CA 1
ATOM 751 C C . SER A 1 93 ? 9.266 -5.651 -2.428 1.00 97.69 93 SER A C 1
ATOM 753 O O . SER A 1 93 ? 8.974 -5.577 -3.618 1.00 97.69 93 SER A O 1
ATOM 755 N N . HIS A 1 94 ? 8.326 -5.624 -1.478 1.00 98.44 94 HIS A N 1
ATOM 756 C CA . HIS A 1 94 ? 6.915 -5.443 -1.804 1.00 98.44 94 HIS A CA 1
ATOM 757 C C . HIS A 1 94 ? 6.616 -4.011 -2.257 1.00 98.44 94 HIS A C 1
ATOM 759 O O . HIS A 1 94 ? 5.787 -3.830 -3.148 1.00 98.44 94 HIS A O 1
ATOM 765 N N . ILE A 1 95 ? 7.270 -3.008 -1.663 1.00 98.25 95 ILE A N 1
ATOM 766 C CA . ILE A 1 95 ? 7.126 -1.611 -2.091 1.00 98.25 95 ILE A CA 1
ATOM 767 C C . ILE A 1 95 ? 7.760 -1.419 -3.468 1.00 98.25 95 ILE A C 1
ATOM 769 O O . ILE A 1 95 ? 7.096 -0.897 -4.360 1.00 98.25 95 ILE A O 1
ATOM 773 N N . GLU A 1 96 ? 8.972 -1.935 -3.678 1.00 96.62 96 GLU A N 1
ATOM 774 C CA . GLU A 1 96 ? 9.654 -1.938 -4.979 1.00 96.62 96 GLU A CA 1
ATOM 775 C C . GLU A 1 96 ? 8.784 -2.587 -6.070 1.00 96.62 96 GLU A C 1
ATOM 777 O O . GLU A 1 96 ? 8.555 -2.008 -7.133 1.00 96.62 96 GLU A O 1
ATOM 782 N N . TYR A 1 97 ? 8.195 -3.750 -5.779 1.00 96.75 97 TYR A N 1
ATOM 783 C CA . TYR A 1 97 ? 7.250 -4.414 -6.677 1.00 96.75 97 TYR A CA 1
ATOM 784 C C . TYR A 1 97 ? 6.039 -3.536 -7.026 1.00 96.75 97 TYR A C 1
ATOM 786 O O . TYR A 1 97 ? 5.611 -3.499 -8.182 1.00 96.75 97 TYR A O 1
ATOM 794 N N . VAL A 1 98 ? 5.466 -2.823 -6.051 1.00 97.25 98 VAL A N 1
ATOM 795 C CA . VAL A 1 98 ? 4.317 -1.937 -6.292 1.00 97.25 98 VAL A CA 1
ATOM 796 C C . VAL A 1 98 ? 4.714 -0.721 -7.128 1.00 97.25 98 VAL A C 1
ATOM 798 O O . VAL A 1 98 ? 3.969 -0.376 -8.046 1.00 97.25 98 VAL A O 1
ATOM 801 N N . LEU A 1 99 ? 5.879 -0.117 -6.875 1.00 96.00 99 LEU A N 1
ATOM 802 C CA . LEU A 1 99 ? 6.426 0.964 -7.703 1.00 96.00 99 LEU A CA 1
ATOM 803 C C . LEU A 1 99 ? 6.619 0.497 -9.152 1.00 96.00 99 LEU A C 1
ATOM 805 O O . LEU A 1 99 ? 6.176 1.171 -10.084 1.00 96.00 99 LEU A O 1
ATOM 809 N N . HIS A 1 100 ? 7.163 -0.706 -9.351 1.00 93.38 100 HIS A N 1
ATOM 810 C CA . HIS A 1 100 ? 7.303 -1.298 -10.681 1.00 93.38 100 HIS A CA 1
ATOM 811 C C . HIS A 1 100 ? 5.939 -1.542 -11.351 1.00 93.38 100 HIS A C 1
ATOM 813 O O . HIS A 1 100 ? 5.736 -1.210 -12.519 1.00 93.38 100 HIS A O 1
ATOM 819 N N . CYS A 1 101 ? 4.944 -2.032 -10.606 1.00 93.06 101 CYS A N 1
ATOM 820 C CA . CYS A 1 101 ? 3.585 -2.167 -11.131 1.00 93.06 101 CYS A CA 1
ATOM 821 C C . CYS A 1 101 ? 2.980 -0.813 -11.533 1.00 93.06 101 CYS A C 1
ATOM 823 O O . CYS A 1 101 ? 2.162 -0.758 -12.447 1.00 93.06 101 CYS A O 1
ATOM 825 N N . MET A 1 102 ? 3.308 0.281 -10.840 1.00 91.56 102 MET A N 1
ATOM 826 C CA . MET A 1 102 ? 2.829 1.619 -11.198 1.00 91.56 102 MET A CA 1
ATOM 827 C C . MET A 1 102 ? 3.489 2.136 -12.476 1.00 91.56 102 MET A C 1
ATOM 829 O O . MET A 1 102 ? 2.777 2.627 -13.352 1.00 91.56 102 MET A O 1
ATOM 833 N N . SER A 1 103 ? 4.811 2.004 -12.597 1.00 89.06 103 SER A N 1
ATOM 834 C CA . SER A 1 103 ? 5.568 2.488 -13.756 1.00 89.06 103 SER A CA 1
ATOM 835 C C . SER A 1 103 ? 5.278 1.684 -15.028 1.00 89.06 103 SER A C 1
ATOM 837 O O . SER A 1 103 ? 5.168 2.262 -16.108 1.00 89.06 103 SER A O 1
ATOM 839 N N . GLY A 1 104 ? 5.075 0.369 -14.903 1.00 85.25 104 GLY A N 1
ATOM 840 C CA . GLY A 1 104 ? 4.750 -0.524 -16.018 1.00 85.25 104 GLY A CA 1
ATOM 841 C C . GLY A 1 104 ? 3.283 -0.491 -16.469 1.00 85.25 104 GLY A C 1
ATOM 842 O O . GLY A 1 104 ? 2.938 -1.071 -17.502 1.00 85.25 104 GLY A O 1
ATOM 843 N N . ASN A 1 105 ? 2.383 0.170 -15.731 1.00 84.69 105 ASN A N 1
ATOM 844 C CA . ASN A 1 105 ? 0.962 0.167 -16.071 1.00 84.69 105 ASN A CA 1
ATOM 845 C C . ASN A 1 105 ? 0.647 1.102 -17.249 1.00 84.69 105 ASN A C 1
ATOM 847 O O . ASN A 1 105 ? 0.620 2.324 -17.124 1.00 84.69 105 ASN A O 1
ATOM 851 N N . THR A 1 106 ? 0.302 0.512 -18.391 1.00 84.94 106 THR A N 1
ATOM 852 C CA . THR A 1 106 ? -0.077 1.244 -19.611 1.00 84.94 106 THR A CA 1
ATOM 853 C C . THR A 1 106 ? -1.558 1.639 -19.659 1.00 84.94 106 THR A C 1
ATOM 855 O O . THR A 1 106 ? -1.985 2.380 -20.547 1.00 84.94 106 THR A O 1
ATOM 858 N N . THR A 1 107 ? -2.373 1.169 -18.708 1.00 88.75 107 THR A N 1
ATOM 859 C CA . THR A 1 107 ? -3.810 1.452 -18.642 1.00 88.75 107 THR A CA 1
ATOM 860 C C . THR A 1 107 ? -4.110 2.579 -17.660 1.00 88.75 107 THR A C 1
ATOM 862 O O . THR A 1 107 ? -3.645 2.598 -16.523 1.00 88.75 107 THR A O 1
ATOM 865 N N . LYS A 1 108 ? -4.992 3.505 -18.058 1.00 90.00 108 LYS A N 1
ATOM 866 C CA . LYS A 1 108 ? -5.427 4.605 -17.188 1.00 90.00 108 LYS A CA 1
ATOM 867 C C . LYS A 1 108 ? -6.102 4.087 -15.914 1.00 90.00 108 LYS A C 1
ATOM 869 O O . LYS A 1 108 ? -7.232 3.590 -15.944 1.00 90.00 108 LYS A O 1
ATOM 874 N N . VAL A 1 109 ? -5.463 4.329 -14.774 1.00 89.44 109 VAL A N 1
ATOM 875 C CA . VAL A 1 109 ? -6.035 4.064 -13.452 1.00 89.44 109 VAL A CA 1
ATOM 876 C C . VAL A 1 109 ? -7.090 5.125 -13.121 1.00 89.44 109 VAL A C 1
ATOM 878 O O . VAL A 1 109 ? -6.784 6.296 -12.919 1.00 89.44 109 VAL A O 1
ATOM 881 N N . LYS A 1 110 ? -8.368 4.724 -13.062 1.00 92.00 110 LYS A N 1
ATOM 882 C CA . LYS A 1 110 ? -9.485 5.632 -12.717 1.00 92.00 110 LYS A CA 1
ATOM 883 C C . LYS A 1 110 ? -9.574 5.944 -11.220 1.00 92.00 110 LYS A C 1
ATOM 885 O O . LYS A 1 110 ? -10.143 6.961 -10.844 1.00 92.00 110 LYS A O 1
ATOM 890 N N . ASN A 1 111 ? -9.076 5.044 -10.372 1.00 93.50 111 ASN A N 1
ATOM 891 C CA . ASN A 1 111 ? -9.074 5.200 -8.921 1.00 93.50 111 ASN A CA 1
ATOM 892 C C . ASN A 1 111 ? -7.758 4.656 -8.356 1.00 93.50 111 ASN A C 1
ATOM 894 O O . ASN A 1 111 ? -7.611 3.445 -8.176 1.00 93.50 111 ASN A O 1
ATOM 898 N N . ILE A 1 112 ? -6.811 5.563 -8.110 1.00 93.00 112 ILE A N 1
ATOM 899 C CA . ILE A 1 112 ? -5.447 5.213 -7.705 1.00 93.00 112 ILE A CA 1
ATOM 900 C C . ILE A 1 112 ? -5.397 4.530 -6.335 1.00 93.00 112 ILE A C 1
ATOM 902 O O . ILE A 1 112 ? -4.736 3.508 -6.198 1.00 93.00 112 ILE A O 1
ATOM 906 N N . LYS A 1 113 ? -6.199 4.979 -5.358 1.00 93.56 113 LYS A N 1
ATOM 907 C CA . LYS A 1 113 ? -6.261 4.340 -4.032 1.00 93.56 113 LYS A CA 1
ATOM 908 C C . LYS A 1 113 ? -6.715 2.880 -4.115 1.00 93.56 113 LYS A C 1
ATOM 910 O O . LYS A 1 113 ? -6.098 2.010 -3.511 1.00 93.56 113 LYS A O 1
ATOM 915 N N . LYS A 1 114 ? -7.768 2.583 -4.891 1.00 95.00 114 LYS A N 1
ATOM 916 C CA . LYS A 1 114 ? -8.239 1.195 -5.077 1.00 95.00 114 LYS A CA 1
ATOM 917 C C . LYS A 1 114 ? -7.196 0.317 -5.765 1.00 95.00 114 LYS A C 1
ATOM 919 O O . LYS A 1 114 ? -7.085 -0.855 -5.416 1.00 95.00 114 LYS A O 1
ATOM 924 N N . TYR A 1 115 ? -6.467 0.875 -6.730 1.00 95.75 115 TYR A N 1
ATOM 925 C CA . TYR A 1 115 ? -5.372 0.180 -7.398 1.00 95.75 115 TYR A CA 1
ATOM 926 C C . TYR A 1 115 ? -4.251 -0.165 -6.413 1.00 95.75 115 TYR A C 1
ATOM 928 O O . TYR A 1 115 ? -3.914 -1.337 -6.281 1.00 95.75 115 TYR A O 1
ATOM 936 N N . LEU A 1 116 ? -3.753 0.822 -5.661 1.00 96.88 116 LEU A N 1
ATOM 937 C CA . LEU A 1 116 ? -2.684 0.627 -4.680 1.00 96.88 116 LEU A CA 1
ATOM 938 C C . LEU A 1 116 ? -3.078 -0.365 -3.587 1.00 96.88 116 LEU A C 1
ATOM 940 O O . LEU A 1 116 ? -2.320 -1.284 -3.306 1.00 96.88 116 LEU A O 1
ATOM 944 N N . LEU A 1 117 ? -4.287 -0.254 -3.027 1.00 97.69 117 LEU A N 1
ATOM 945 C CA . LEU A 1 117 ? -4.778 -1.214 -2.033 1.00 97.69 117 LEU A CA 1
ATOM 946 C C . LEU A 1 117 ? -4.785 -2.650 -2.567 1.00 97.69 117 LEU A C 1
ATOM 948 O O . LEU A 1 117 ? -4.418 -3.576 -1.847 1.00 97.69 117 LEU A O 1
ATOM 952 N N . ALA A 1 118 ? -5.197 -2.844 -3.823 1.00 97.38 118 ALA A N 1
ATOM 953 C CA . ALA A 1 118 ? -5.172 -4.157 -4.454 1.00 97.38 118 ALA A CA 1
ATOM 954 C C . ALA A 1 118 ? -3.736 -4.645 -4.700 1.00 97.38 118 ALA A C 1
ATOM 956 O O . ALA A 1 118 ? -3.441 -5.799 -4.395 1.00 97.38 118 ALA A O 1
ATOM 957 N N . ALA A 1 119 ? -2.852 -3.784 -5.209 1.00 97.50 119 ALA A N 1
ATOM 958 C CA . ALA A 1 119 ? -1.453 -4.118 -5.465 1.00 97.50 119 ALA A CA 1
ATOM 959 C C . ALA A 1 119 ? -0.720 -4.494 -4.167 1.00 97.50 119 ALA A C 1
ATOM 961 O O . ALA A 1 119 ? -0.170 -5.587 -4.076 1.00 97.50 119 ALA A O 1
ATOM 962 N N . LEU A 1 120 ? -0.817 -3.659 -3.128 1.00 98.38 120 LEU A N 1
ATOM 963 C CA . LEU A 1 120 ? -0.216 -3.885 -1.809 1.00 98.38 120 LEU A CA 1
ATOM 964 C C . LEU A 1 120 ? -0.753 -5.159 -1.149 1.00 98.38 120 LEU A C 1
ATOM 966 O O . LEU A 1 120 ? 0.016 -6.001 -0.694 1.00 98.38 120 LEU A O 1
ATOM 970 N N . PHE A 1 121 ? -2.075 -5.358 -1.140 1.00 98.44 121 PHE A N 1
ATOM 971 C CA . PHE A 1 121 ? -2.666 -6.561 -0.551 1.00 98.44 121 PHE A CA 1
ATOM 972 C C . PHE A 1 121 ? -2.222 -7.845 -1.263 1.00 98.44 121 PHE A C 1
ATOM 974 O O . PHE A 1 121 ? -2.099 -8.893 -0.621 1.00 98.44 121 PHE A O 1
ATOM 981 N N . ASN A 1 122 ? -2.015 -7.786 -2.580 1.00 96.88 122 ASN A N 1
ATOM 982 C CA . ASN A 1 122 ? -1.634 -8.940 -3.389 1.00 96.88 122 ASN A CA 1
ATOM 983 C C . ASN A 1 122 ? -0.120 -9.156 -3.464 1.00 96.88 122 ASN A C 1
ATOM 985 O O . ASN A 1 122 ? 0.280 -10.296 -3.687 1.00 96.88 122 ASN A O 1
ATOM 989 N N . ALA A 1 123 ? 0.700 -8.130 -3.208 1.00 97.25 123 ALA A N 1
ATOM 990 C CA . ALA A 1 123 ? 2.152 -8.168 -3.384 1.00 97.25 123 ALA A CA 1
ATOM 991 C C . ALA A 1 123 ? 2.822 -9.412 -2.768 1.00 97.25 123 ALA A C 1
ATOM 993 O O . ALA A 1 123 ? 3.510 -10.115 -3.513 1.00 97.25 123 ALA A O 1
ATOM 994 N N . PRO A 1 124 ? 2.551 -9.808 -1.502 1.00 95.19 124 PRO A N 1
ATOM 995 C CA . PRO A 1 124 ? 3.168 -11.009 -0.923 1.00 95.19 124 PRO A CA 1
ATOM 996 C C . PRO A 1 124 ? 2.815 -12.323 -1.631 1.00 95.19 124 PRO A C 1
ATOM 998 O O . PRO A 1 124 ? 3.486 -13.333 -1.450 1.00 95.19 124 PRO A O 1
ATOM 1001 N N . SER A 1 125 ? 1.726 -12.344 -2.398 1.00 94.62 125 SER A N 1
ATOM 1002 C CA . SER A 1 125 ? 1.225 -13.533 -3.090 1.00 94.62 125 SER A CA 1
ATOM 1003 C C . SER A 1 125 ? 1.528 -13.527 -4.592 1.00 94.62 125 SER A C 1
ATOM 1005 O O . SER A 1 125 ? 1.484 -14.591 -5.204 1.00 94.62 125 SER A O 1
ATOM 1007 N N . THR A 1 126 ? 1.823 -12.370 -5.194 1.00 94.00 126 THR A N 1
ATOM 1008 C CA . THR A 1 126 ? 1.981 -12.229 -6.654 1.00 94.00 126 THR A CA 1
ATOM 1009 C C . THR A 1 126 ? 3.382 -11.826 -7.102 1.00 94.00 126 THR A C 1
ATOM 1011 O O . THR A 1 126 ? 3.737 -12.126 -8.239 1.00 94.00 126 THR A O 1
ATOM 1014 N N . MET A 1 127 ? 4.192 -11.206 -6.237 1.00 94.81 127 MET A N 1
ATOM 1015 C CA . MET A 1 127 ? 5.505 -10.653 -6.599 1.00 94.81 127 MET A CA 1
ATOM 1016 C C . MET A 1 127 ? 6.451 -11.693 -7.224 1.00 94.81 127 MET A C 1
ATOM 1018 O O . MET A 1 127 ? 7.011 -11.454 -8.290 1.00 94.81 127 MET A O 1
ATOM 1022 N N . ASN A 1 128 ? 6.580 -12.879 -6.621 1.00 92.00 128 ASN A N 1
ATOM 1023 C CA . ASN A 1 128 ? 7.456 -13.933 -7.153 1.00 92.00 128 ASN A CA 1
ATOM 1024 C C . ASN A 1 128 ? 7.006 -14.418 -8.538 1.00 92.00 128 ASN A C 1
ATOM 1026 O O . ASN A 1 128 ? 7.829 -14.633 -9.423 1.00 92.00 128 ASN A O 1
ATOM 1030 N N . GLY A 1 129 ? 5.693 -14.580 -8.730 1.00 91.12 129 GLY A N 1
ATOM 1031 C CA . GLY A 1 129 ? 5.133 -14.991 -10.017 1.00 91.12 129 GLY A CA 1
ATOM 1032 C C . GLY A 1 129 ? 5.333 -13.932 -11.100 1.00 91.12 129 GLY A C 1
ATOM 1033 O O . GLY A 1 129 ? 5.632 -14.282 -12.237 1.00 91.12 129 GLY A O 1
ATOM 1034 N N . TYR A 1 130 ? 5.224 -12.651 -10.735 1.00 89.50 130 TYR A N 1
ATOM 1035 C CA . TYR A 1 130 ? 5.498 -11.531 -11.631 1.00 89.50 130 TYR A CA 1
ATOM 1036 C C . TYR A 1 130 ? 6.949 -11.545 -12.121 1.00 89.50 130 TYR A C 1
ATOM 1038 O O . TYR A 1 130 ? 7.178 -11.634 -13.322 1.00 89.50 130 TYR A O 1
ATOM 1046 N N . TYR A 1 131 ? 7.931 -11.559 -11.214 1.00 89.69 131 TYR A N 1
ATOM 1047 C CA . TYR A 1 131 ? 9.342 -11.535 -11.617 1.00 89.69 131 TYR A CA 1
ATOM 1048 C C . TYR A 1 131 ? 9.765 -12.785 -12.397 1.00 89.69 131 TYR A C 1
ATOM 1050 O O . TYR A 1 131 ? 10.555 -12.683 -13.331 1.00 89.69 131 TYR A O 1
ATOM 1058 N N . GLN A 1 132 ? 9.202 -13.957 -12.082 1.00 89.88 132 GLN A N 1
ATOM 1059 C CA . GLN A 1 132 ? 9.435 -15.155 -12.888 1.00 89.88 132 GLN A CA 1
ATOM 1060 C C . GLN A 1 132 ? 8.898 -14.999 -14.319 1.00 89.88 132 GLN A C 1
ATOM 1062 O O . GLN A 1 132 ? 9.540 -15.453 -15.265 1.00 89.88 132 GLN A O 1
ATOM 1067 N N . ALA A 1 133 ? 7.728 -14.378 -14.490 1.00 87.56 133 ALA A N 1
ATOM 1068 C CA . ALA A 1 133 ? 7.147 -14.142 -15.807 1.00 87.56 133 ALA A CA 1
ATOM 1069 C C . ALA A 1 133 ? 7.995 -13.165 -16.640 1.00 87.56 133 ALA A C 1
ATOM 1071 O O . ALA A 1 133 ? 8.255 -13.458 -17.805 1.00 87.56 133 ALA A O 1
ATOM 1072 N N . GLU A 1 134 ? 8.484 -12.081 -16.030 1.00 86.69 134 GLU A N 1
ATOM 1073 C CA . GLU A 1 134 ? 9.372 -11.107 -16.686 1.00 86.69 134 GLU A CA 1
ATOM 1074 C C . GLU A 1 134 ? 10.688 -11.760 -17.145 1.00 86.69 134 GLU A C 1
ATOM 1076 O O . GLU A 1 134 ? 11.072 -11.646 -18.307 1.00 86.69 134 GLU A O 1
ATOM 1081 N N . VAL A 1 135 ? 11.338 -12.554 -16.280 1.00 86.88 135 VAL A N 1
ATOM 1082 C CA . VAL A 1 135 ? 12.562 -13.294 -16.652 1.00 86.88 135 VAL A CA 1
ATOM 1083 C C . VAL A 1 135 ? 12.306 -14.255 -17.814 1.00 86.88 135 VAL A C 1
ATOM 1085 O O . VAL A 1 135 ? 13.123 -14.344 -18.730 1.00 86.88 135 VAL A O 1
ATOM 1088 N N . ASN A 1 136 ? 11.179 -14.973 -17.805 1.00 88.06 136 ASN A N 1
ATOM 1089 C CA . ASN A 1 136 ? 10.833 -15.898 -18.886 1.00 88.06 136 ASN A CA 1
ATOM 1090 C C . ASN A 1 136 ? 10.590 -15.173 -20.220 1.00 88.06 136 ASN A C 1
ATOM 1092 O O . ASN A 1 136 ? 10.871 -15.738 -21.278 1.00 88.06 136 ASN A O 1
ATOM 1096 N N . HIS A 1 137 ? 10.047 -13.956 -20.170 1.00 86.62 137 HIS A N 1
ATOM 1097 C CA . HIS A 1 137 ? 9.790 -13.130 -21.344 1.00 86.62 137 HIS A CA 1
ATOM 1098 C C . HIS A 1 137 ? 11.092 -12.593 -21.954 1.00 86.62 137 HIS A C 1
ATOM 1100 O O . HIS A 1 137 ? 11.311 -12.730 -23.159 1.00 86.62 137 HIS A O 1
ATOM 1106 N N . ASP A 1 138 ? 11.981 -12.054 -21.120 1.00 86.62 138 ASP A N 1
ATOM 1107 C CA . ASP A 1 138 ? 13.204 -11.390 -21.580 1.00 86.62 138 ASP A CA 1
ATOM 1108 C C . ASP A 1 138 ? 14.351 -12.372 -21.859 1.00 86.62 138 ASP A C 1
ATOM 1110 O O . ASP A 1 138 ? 15.226 -12.109 -22.688 1.00 86.62 138 ASP A O 1
ATOM 1114 N N . MET A 1 139 ? 14.352 -13.529 -21.190 1.00 85.50 139 MET A N 1
ATOM 1115 C CA . MET A 1 139 ? 15.398 -14.548 -21.306 1.00 85.50 139 MET A CA 1
ATOM 1116 C C . MET A 1 139 ? 14.827 -15.973 -21.438 1.00 85.50 139 MET A C 1
ATOM 1118 O O . MET A 1 139 ? 15.110 -16.843 -20.606 1.00 85.50 139 MET A O 1
ATOM 1122 N N . PRO A 1 140 ? 14.102 -16.283 -22.533 1.00 74.00 140 PRO A N 1
ATOM 1123 C CA . PRO A 1 140 ? 13.408 -17.565 -22.704 1.00 74.00 140 PRO A CA 1
ATOM 1124 C C . PRO A 1 140 ? 14.330 -18.801 -22.713 1.00 74.00 140 PRO A C 1
ATOM 1126 O O . PRO A 1 140 ? 13.857 -19.919 -22.537 1.00 74.00 140 PRO A O 1
ATOM 1129 N N . GLY A 1 141 ? 15.646 -18.634 -22.905 1.00 75.00 141 GLY A N 1
ATOM 1130 C CA . GLY A 1 141 ? 16.627 -19.730 -22.942 1.00 75.00 141 GLY A CA 1
ATOM 1131 C C . GLY A 1 141 ? 17.257 -20.121 -21.598 1.00 75.00 141 GLY A C 1
ATOM 1132 O O . GLY A 1 141 ? 17.955 -21.133 -21.543 1.00 75.00 141 GLY A O 1
ATOM 1133 N N . LEU A 1 142 ? 17.047 -19.342 -20.530 1.00 65.69 142 LEU A N 1
ATOM 1134 C CA . LEU A 1 142 ? 17.595 -19.616 -19.189 1.00 65.69 142 LEU A CA 1
ATOM 1135 C C . LEU A 1 142 ? 16.639 -20.420 -18.296 1.00 65.69 142 LEU A C 1
ATOM 1137 O O . LEU A 1 142 ? 17.023 -20.852 -17.211 1.00 65.69 142 LEU A O 1
ATOM 1141 N N . VAL A 1 143 ? 15.414 -20.649 -18.765 1.00 59.28 143 VAL A N 1
ATOM 1142 C CA . VAL A 1 143 ? 14.368 -21.378 -18.050 1.00 59.28 143 VAL A CA 1
ATOM 1143 C C . VAL A 1 143 ? 14.451 -22.853 -18.461 1.00 59.28 143 VAL A C 1
ATOM 1145 O O . VAL A 1 143 ? 14.061 -23.216 -19.572 1.00 59.28 143 VAL A O 1
ATOM 1148 N N . ARG A 1 144 ? 15.023 -23.704 -17.605 1.00 59.28 144 ARG A N 1
ATOM 1149 C CA . ARG A 1 144 ? 15.033 -25.169 -17.759 1.00 59.28 144 ARG A CA 1
ATOM 1150 C C . ARG A 1 144 ? 14.484 -25.840 -16.516 1.00 59.28 144 ARG A C 1
ATOM 1152 O O . ARG A 1 144 ? 14.916 -25.442 -15.414 1.00 59.28 144 ARG A O 1
#

Foldseek 3Di:
DDDPDDDDPPPPDPPPPPPPVVVVLLVVLLVLLCVAAVVVVCCVPVVVCVVVVVVLSSLLSCLLPDPDQWDQAPNDTDGSVLLNVLSSNHYNLLSVLLVVVVVPDPDDDPDVSNVSSNSSSCSVPCVVVVVVVVCCVVPVPVPD

Radius of gyration: 23.94 Å; chains: 1; bounding box: 51×60×84 Å

pLDDT: mean 87.68, std 16.58, range [45.41, 98.69]